Protein AF-A0AAE9CZQ6-F1 (afdb_monomer)

Nearest PDB structures (foldseek):
  7xv6-assembly1_A  TM=8.307E-01  e=8.798E-07  Homo sapiens
  5cbx-assembly1_B  TM=8.304E-01  e=1.203E-06  unidentified
  1by4-assembly1_A  TM=8.178E-01  e=9.515E-07  Homo sapiens
  4nqa-assembly1_B  TM=5.814E-01  e=6.232E-06  Homo sapiens
  4nqa-assembly2_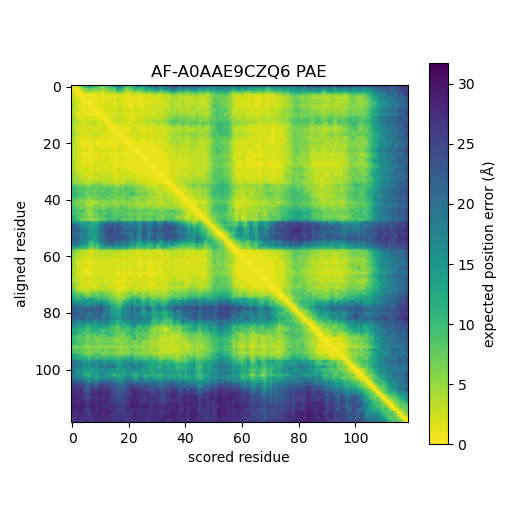I  TM=5.665E-01  e=8.524E-06  Homo sapiens

Foldseek 3Di:
DFDAAQQQRHTFDQDAQHAGHHPVLNVLQLCVQLDQDADDDDPVLLPPPDPPPPPDHPDSRNSNQSCVLRVRDPVSPPPPVCVVRGHCSNVVNCVVPCPGPPRPDPPCPDDPDDPDDDD

Radius of gyration: 15.49 Å; Cα contacts (8 Å, |Δi|>4): 126; chains: 1; bounding box: 40×43×36 Å

Solvent-accessible surface area (backbone atoms only — not comparable to full-atom values): 7512 Å² total; per-residue (Å²): 135,90,56,55,7,78,73,77,65,46,73,31,79,48,73,48,35,71,22,52,28,22,69,69,56,46,55,44,50,57,56,52,44,50,28,82,58,66,74,66,75,49,93,61,77,66,63,67,74,82,58,84,85,50,96,63,77,55,53,75,40,45,46,50,50,40,38,47,62,54,47,38,40,80,89,49,52,91,49,80,83,50,70,89,57,58,36,67,32,37,58,53,46,51,62,79,42,70,84,45,92,88,52,68,74,73,85,76,82,84,71,98,79,82,84,75,87,86,132

Secondary structure (DSSP, 8-state):
---B-TTT-SBP-EEETTEEE-HHHHHHHHHHHT-SSPPPPPTTTT-----SS--PPPPHHHHHHHHHHTT--GGG---HHHHTT--HHHHHHHHTTTTSTTPPPPP-SS--SS-----

pLDDT: mean 73.74, std 16.79, range [37.41, 93.25]

Structure (mmCIF, N/CA/C/O backbone):
data_AF-A0AAE9CZQ6-F1
#
_entry.id   AF-A0AAE9CZQ6-F1
#
loop_
_atom_site.group_PDB
_atom_site.id
_atom_site.type_symbol
_atom_site.label_atom_id
_atom_site.label_alt_id
_atom_site.label_comp_id
_atom_site.label_asym_id
_atom_site.label_entity_id
_atom_site.label_seq_id
_atom_site.pdbx_PDB_ins_code
_atom_site.Cartn_x
_atom_site.Cartn_y
_atom_site.Cartn_z
_atom_site.occupancy
_atom_site.B_iso_or_equiv
_atom_site.auth_seq_id
_atom_site.auth_comp_id
_atom_site.auth_asym_id
_atom_site.auth_atom_id
_atom_site.pdbx_PDB_model_num
ATOM 1 N N . MET A 1 1 ? -7.165 -18.133 -18.964 1.00 60.75 1 MET A N 1
ATOM 2 C CA . MET A 1 1 ? -6.874 -16.680 -18.980 1.00 60.75 1 MET A CA 1
ATOM 3 C C . MET A 1 1 ? -6.066 -16.318 -17.743 1.00 60.75 1 MET A C 1
ATOM 5 O O . MET A 1 1 ? -6.514 -16.623 -16.645 1.00 60.75 1 MET A O 1
ATOM 9 N N . GLN A 1 2 ? -4.888 -15.711 -17.904 1.00 71.06 2 GLN A N 1
ATOM 10 C CA . GLN A 1 2 ? -4.093 -15.227 -16.770 1.00 71.06 2 GLN A CA 1
ATOM 11 C C . GLN A 1 2 ? -4.637 -13.876 -16.293 1.00 71.06 2 GLN A C 1
ATOM 13 O O . GLN A 1 2 ? -4.836 -12.973 -17.103 1.00 71.06 2 GLN A O 1
ATOM 18 N N . LYS A 1 3 ? -4.888 -13.732 -14.986 1.00 87.25 3 LYS A N 1
ATOM 19 C CA . LYS A 1 3 ? -5.288 -12.449 -14.385 1.00 87.25 3 LYS A CA 1
ATOM 20 C C . LYS A 1 3 ? -4.045 -11.680 -13.928 1.00 87.25 3 LYS A C 1
ATOM 22 O O . LYS A 1 3 ? -3.093 -12.271 -13.419 1.00 87.25 3 LYS A O 1
ATOM 27 N N . TYR A 1 4 ? -4.063 -10.357 -14.061 1.00 90.12 4 TYR A N 1
ATOM 28 C CA . TYR A 1 4 ? -2.972 -9.478 -13.628 1.00 90.12 4 TYR A CA 1
ATOM 29 C C . TYR A 1 4 ? -3.368 -8.676 -12.390 1.00 90.12 4 TYR A C 1
ATOM 31 O O . TYR A 1 4 ? -4.524 -8.317 -12.202 1.00 90.12 4 TYR A O 1
ATOM 39 N N . CYS A 1 5 ? -2.391 -8.397 -11.532 1.00 90.81 5 CYS A N 1
ATOM 40 C CA . CYS A 1 5 ? -2.572 -7.629 -10.309 1.00 90.81 5 CYS A CA 1
ATOM 41 C C . CYS A 1 5 ? -2.935 -6.187 -10.653 1.00 90.81 5 CYS A C 1
ATOM 43 O O . CYS A 1 5 ? -2.150 -5.496 -11.302 1.00 90.81 5 CYS A O 1
ATOM 45 N N . GLU A 1 6 ? -4.057 -5.689 -10.148 1.00 88.81 6 GLU A N 1
ATOM 46 C CA . GLU A 1 6 ? -4.531 -4.344 -10.483 1.00 88.81 6 GLU A CA 1
ATOM 47 C C . GLU A 1 6 ? -3.566 -3.230 -10.035 1.00 88.81 6 GLU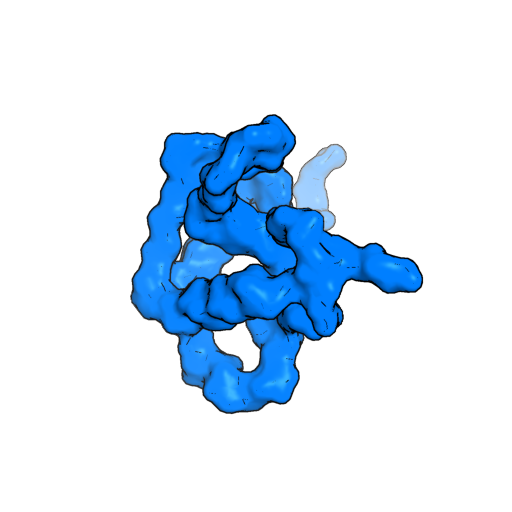 A C 1
ATOM 49 O O . GLU A 1 6 ? -3.498 -2.179 -10.672 1.00 88.81 6 GLU A O 1
ATOM 54 N N . ILE A 1 7 ? -2.736 -3.505 -9.021 1.00 87.88 7 ILE A N 1
ATOM 55 C CA . ILE A 1 7 ? -1.845 -2.539 -8.364 1.00 87.88 7 ILE A CA 1
ATOM 56 C C . ILE A 1 7 ? -0.486 -2.454 -9.068 1.00 87.88 7 ILE A C 1
ATOM 58 O O . ILE A 1 7 ? 0.015 -1.359 -9.325 1.00 87.88 7 ILE A O 1
ATOM 62 N N . CYS A 1 8 ? 0.142 -3.604 -9.341 1.00 87.19 8 CYS A N 1
ATOM 63 C CA . CYS A 1 8 ? 1.516 -3.673 -9.859 1.00 87.19 8 CYS A CA 1
ATOM 64 C C . CYS A 1 8 ? 1.647 -4.374 -11.214 1.00 87.19 8 CYS A C 1
ATOM 66 O O . CYS A 1 8 ? 2.766 -4.530 -11.688 1.00 87.19 8 CYS A O 1
ATOM 68 N N . LYS A 1 9 ? 0.535 -4.830 -11.804 1.00 87.31 9 LYS A N 1
ATOM 69 C CA . LYS A 1 9 ? 0.457 -5.473 -13.128 1.00 87.31 9 LYS A CA 1
ATOM 70 C C . LYS A 1 9 ? 1.312 -6.743 -13.302 1.00 87.31 9 LYS A C 1
ATOM 72 O O . LYS A 1 9 ? 1.430 -7.256 -14.403 1.00 87.31 9 LYS A O 1
ATOM 77 N N . LEU A 1 10 ? 1.846 -7.296 -12.208 1.00 87.56 10 LEU A N 1
ATOM 78 C CA . LEU A 1 10 ? 2.434 -8.643 -12.153 1.00 87.56 10 LEU A CA 1
ATOM 79 C C . LEU A 1 10 ? 1.332 -9.718 -12.139 1.00 87.56 10 LEU A C 1
ATOM 81 O O . LEU A 1 10 ? 0.195 -9.381 -11.799 1.00 87.56 10 LEU A O 1
ATOM 85 N N . PRO A 1 11 ? 1.638 -10.998 -12.418 1.00 91.00 11 PRO A N 1
ATOM 86 C CA . PRO A 1 11 ? 0.658 -12.081 -12.333 1.00 91.00 11 PRO A CA 1
ATOM 87 C C . PRO A 1 11 ? -0.107 -12.095 -10.996 1.00 91.00 11 PRO A C 1
ATOM 89 O O . PRO A 1 11 ? 0.485 -12.093 -9.905 1.00 91.00 11 PRO A O 1
ATOM 92 N N . ALA A 1 12 ? -1.439 -12.049 -11.074 1.00 92.38 12 ALA A N 1
ATOM 93 C CA . ALA A 1 12 ? -2.313 -12.150 -9.911 1.00 92.38 12 ALA A CA 1
ATOM 94 C C . ALA A 1 12 ? -2.506 -13.611 -9.511 1.00 92.38 12 ALA A C 1
ATOM 96 O O . ALA A 1 12 ? -2.403 -14.514 -10.332 1.00 92.38 12 ALA A O 1
ATOM 97 N N . HIS A 1 13 ? -2.800 -13.821 -8.231 1.00 90.88 13 HIS A N 1
ATOM 98 C CA . HIS A 1 13 ? -3.013 -15.159 -7.672 1.00 90.88 13 HIS A CA 1
ATOM 99 C C . HIS A 1 13 ? -4.439 -15.348 -7.131 1.00 90.88 13 HIS A C 1
ATOM 101 O O . HIS A 1 13 ? -4.745 -16.393 -6.571 1.00 90.88 13 HIS A O 1
ATOM 107 N N . GLY A 1 14 ? -5.304 -14.340 -7.277 1.00 90.12 14 GLY A N 1
ATOM 108 C CA . GLY A 1 14 ? -6.680 -14.366 -6.788 1.00 90.12 14 GLY A CA 1
ATOM 109 C C . GLY A 1 14 ? -7.176 -12.985 -6.365 1.00 90.12 14 GLY A C 1
ATOM 110 O O . GLY A 1 14 ? -6.521 -11.969 -6.617 1.00 90.12 14 GLY A O 1
ATOM 111 N N . SER A 1 15 ? -8.345 -12.965 -5.723 1.00 91.06 15 SER A N 1
ATOM 112 C CA . SER A 1 15 ? -8.895 -11.771 -5.077 1.00 91.06 15 SER A CA 1
ATOM 113 C C . SER A 1 15 ? -8.444 -11.710 -3.617 1.00 91.06 15 SER A C 1
ATOM 115 O O . SER A 1 15 ? -8.526 -12.702 -2.894 1.00 91.06 15 SER A O 1
ATOM 117 N N . HIS A 1 16 ? -7.956 -10.550 -3.178 1.00 90.94 16 HIS A N 1
ATOM 118 C CA . HIS A 1 16 ? -7.571 -10.299 -1.792 1.00 90.94 16 HIS A CA 1
ATOM 119 C C . HIS A 1 16 ? -8.104 -8.935 -1.349 1.00 90.94 16 HIS A C 1
ATOM 121 O O . HIS A 1 16 ? -7.869 -7.933 -2.025 1.00 90.94 16 HIS A O 1
ATOM 127 N N . PHE A 1 17 ? -8.779 -8.890 -0.196 1.00 89.31 17 PHE A N 1
ATOM 128 C CA . PHE A 1 17 ? -9.361 -7.671 0.389 1.00 89.31 17 PHE A CA 1
ATOM 129 C C . PHE A 1 17 ? -10.347 -6.923 -0.534 1.00 89.31 17 PHE A C 1
ATOM 131 O O . PHE A 1 17 ? -10.582 -5.737 -0.329 1.00 89.31 17 PHE A O 1
ATOM 138 N N . GLY A 1 18 ? -10.929 -7.600 -1.530 1.00 88.38 18 GLY A N 1
ATOM 139 C CA . GLY A 1 18 ? -11.890 -7.020 -2.480 1.00 88.38 18 GLY A CA 1
ATOM 140 C C . GLY A 1 18 ? -11.350 -6.735 -3.887 1.00 88.38 18 GLY A C 1
ATOM 141 O O . GLY A 1 18 ? -12.136 -6.351 -4.740 1.00 88.38 18 GLY A O 1
ATOM 142 N N . ALA A 1 19 ? -10.057 -6.961 -4.162 1.00 90.50 19 ALA A N 1
ATOM 143 C CA . ALA A 1 19 ? -9.446 -6.663 -5.468 1.00 90.50 19 ALA A CA 1
ATOM 144 C C . ALA A 1 19 ? -8.588 -7.816 -6.018 1.00 90.50 19 ALA A C 1
ATOM 146 O O . ALA A 1 19 ? -7.965 -8.561 -5.248 1.00 90.50 19 ALA A O 1
ATOM 147 N N . VAL A 1 20 ? -8.463 -7.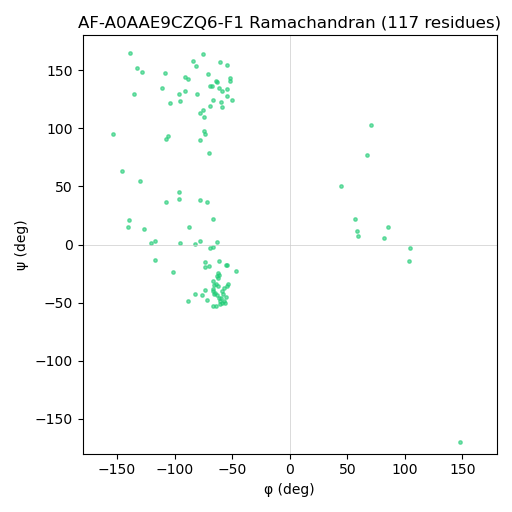932 -7.350 1.00 92.56 20 VAL A N 1
ATOM 148 C CA . VAL A 1 20 ? -7.587 -8.932 -7.988 1.00 92.56 20 VAL A CA 1
ATOM 149 C C . VAL A 1 20 ? -6.126 -8.509 -7.849 1.00 92.56 20 VAL A C 1
ATOM 151 O O . VAL A 1 20 ? -5.651 -7.554 -8.469 1.00 92.56 20 VAL A O 1
ATOM 154 N N . THR A 1 21 ? -5.365 -9.230 -7.024 1.00 92.44 21 THR A N 1
ATOM 155 C CA . THR A 1 21 ? -3.999 -8.825 -6.668 1.00 92.44 21 THR A CA 1
ATOM 156 C C . THR A 1 21 ? -3.005 -9.984 -6.639 1.00 92.44 21 THR A C 1
ATOM 158 O O . THR A 1 21 ? -3.346 -11.167 -6.645 1.00 92.44 21 THR A O 1
ATOM 161 N N . CYS A 1 22 ? -1.715 -9.644 -6.640 1.00 93.25 22 CYS A N 1
ATOM 162 C CA . CYS A 1 22 ? -0.653 -10.594 -6.330 1.00 93.25 22 CYS A CA 1
ATOM 163 C C . CYS A 1 22 ? -0.451 -10.706 -4.810 1.00 93.25 22 CYS A C 1
ATOM 165 O O . CYS A 1 22 ? -0.711 -9.761 -4.055 1.00 93.25 22 CYS A O 1
ATOM 167 N N . ARG A 1 23 ? 0.132 -11.825 -4.362 1.00 93.00 23 ARG A N 1
ATOM 168 C CA . ARG A 1 23 ? 0.428 -12.095 -2.940 1.00 93.00 23 ARG A CA 1
ATOM 169 C C . ARG A 1 23 ? 1.255 -10.984 -2.280 1.00 93.00 23 ARG A C 1
ATOM 171 O O . ARG A 1 23 ? 1.028 -10.634 -1.124 1.00 93.00 23 ARG A O 1
ATOM 178 N N . ALA A 1 24 ? 2.182 -10.377 -3.024 1.00 91.31 24 ALA A N 1
ATOM 179 C CA . ALA A 1 24 ? 3.012 -9.283 -2.523 1.00 91.31 24 ALA A CA 1
ATOM 180 C C . ALA A 1 24 ? 2.204 -8.005 -2.226 1.00 91.31 24 ALA A C 1
ATOM 182 O O . ALA A 1 24 ? 2.487 -7.317 -1.244 1.00 91.31 24 ALA A O 1
ATOM 183 N N . CYS A 1 25 ? 1.205 -7.676 -3.054 1.00 91.88 25 CYS A N 1
ATOM 184 C CA . CYS A 1 25 ? 0.319 -6.528 -2.831 1.00 91.88 25 CYS A CA 1
ATOM 185 C C . CYS A 1 25 ? -0.674 -6.793 -1.697 1.00 91.88 25 CYS A C 1
ATOM 187 O O . CYS A 1 25 ? -0.852 -5.919 -0.853 1.00 91.88 25 CYS A O 1
ATOM 189 N N . ALA A 1 26 ? -1.203 -8.012 -1.599 1.00 91.62 26 ALA A N 1
ATOM 190 C CA . ALA A 1 26 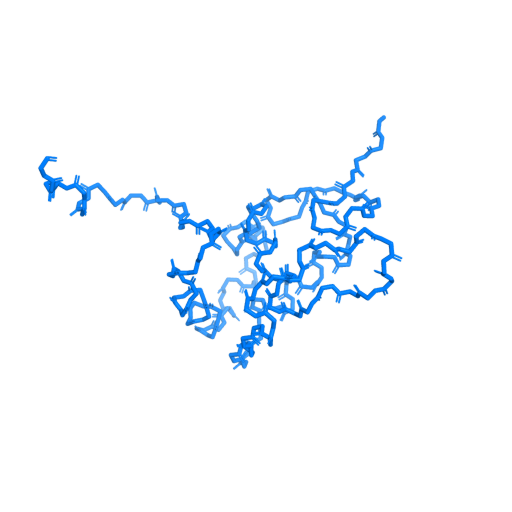? -2.025 -8.439 -0.470 1.00 91.62 26 ALA A CA 1
ATOM 191 C C . ALA A 1 26 ? -1.271 -8.319 0.872 1.00 91.62 26 ALA A C 1
ATOM 193 O O . ALA A 1 26 ? -1.730 -7.667 1.811 1.00 91.62 26 ALA A O 1
ATOM 194 N N . ALA A 1 27 ? -0.052 -8.863 0.953 1.00 92.06 27 ALA A N 1
ATOM 195 C CA . ALA A 1 27 ? 0.779 -8.772 2.155 1.00 92.06 27 ALA A CA 1
ATOM 196 C C . ALA A 1 27 ? 1.238 -7.338 2.466 1.00 92.06 27 ALA A C 1
ATOM 198 O O . ALA A 1 27 ? 1.455 -6.987 3.629 1.00 92.06 27 ALA A O 1
ATOM 199 N N . PHE A 1 28 ? 1.435 -6.505 1.440 1.00 92.12 28 PHE A N 1
ATOM 200 C CA . PHE A 1 28 ? 1.692 -5.079 1.621 1.00 92.12 28 PHE A CA 1
ATOM 201 C C . PHE A 1 28 ? 0.487 -4.388 2.264 1.00 92.12 28 PHE A C 1
ATOM 203 O O . PHE A 1 28 ? 0.669 -3.760 3.303 1.00 92.12 28 PHE A O 1
ATOM 210 N N . PHE A 1 29 ? -0.713 -4.550 1.698 1.00 90.69 29 PHE A N 1
ATOM 211 C CA . PHE A 1 29 ? -1.938 -3.921 2.189 1.00 90.69 29 PHE A CA 1
ATOM 212 C C . PHE A 1 29 ? -2.216 -4.291 3.649 1.00 90.69 29 PHE A C 1
ATOM 214 O O . PHE A 1 29 ? -2.337 -3.403 4.487 1.00 90.69 29 PHE A O 1
ATOM 221 N N . ARG A 1 30 ? -2.145 -5.584 3.996 1.00 89.69 30 ARG A N 1
ATOM 222 C CA . ARG A 1 30 ? -2.308 -6.067 5.379 1.00 89.69 30 ARG A CA 1
ATOM 223 C C . ARG A 1 30 ? -1.331 -5.423 6.366 1.00 89.69 30 ARG A C 1
ATOM 225 O O . ARG A 1 30 ? -1.732 -4.923 7.410 1.00 89.69 30 ARG A O 1
ATOM 232 N N . ARG A 1 31 ? -0.029 -5.416 6.055 1.00 90.81 31 ARG A N 1
ATOM 233 C CA . ARG A 1 31 ? 0.981 -4.774 6.927 1.00 90.81 31 ARG A CA 1
ATOM 234 C C . ARG A 1 31 ? 0.748 -3.280 7.062 1.00 90.81 31 ARG A C 1
ATOM 236 O O . ARG A 1 31 ? 1.160 -2.662 8.036 1.00 90.81 31 ARG A O 1
ATOM 243 N N . ALA A 1 32 ? 0.162 -2.699 6.032 1.00 88.81 32 ALA A N 1
ATOM 244 C CA . ALA A 1 32 ? -0.008 -1.286 5.930 1.00 88.81 32 ALA A CA 1
ATOM 245 C C . ALA A 1 32 ? -1.247 -0.806 6.719 1.00 88.81 32 ALA A C 1
ATOM 247 O O . ALA A 1 32 ? -1.136 0.166 7.467 1.00 88.81 32 ALA A O 1
ATOM 248 N N . ILE A 1 33 ? -2.379 -1.500 6.665 1.00 87.06 33 ILE A N 1
ATOM 249 C CA . ILE A 1 33 ? -3.527 -1.172 7.527 1.00 87.06 33 ILE A CA 1
ATOM 250 C C . ILE A 1 33 ? -3.201 -1.374 9.019 1.00 87.06 33 ILE A C 1
ATOM 252 O O . ILE A 1 33 ? -3.588 -0.554 9.835 1.00 87.06 33 ILE A O 1
ATOM 256 N N . LEU A 1 34 ? -2.376 -2.371 9.371 1.00 86.69 34 LEU A N 1
ATOM 257 C CA . LEU A 1 34 ? -1.979 -2.665 10.762 1.00 86.69 34 LEU A CA 1
ATOM 258 C C . LEU A 1 34 ? -0.819 -1.799 11.294 1.00 86.69 34 LEU A C 1
ATOM 260 O O . LEU A 1 34 ? -0.341 -1.992 12.414 1.00 86.69 34 LEU A O 1
ATOM 264 N N . ALA A 1 35 ? -0.291 -0.874 10.493 1.00 87.12 35 ALA A N 1
ATOM 265 C CA . ALA A 1 35 ? 0.872 -0.091 10.889 1.00 87.12 35 ALA A CA 1
ATOM 266 C C . ALA A 1 35 ? 0.488 0.995 11.905 1.00 87.12 35 ALA A C 1
ATOM 268 O O . ALA A 1 35 ? -0.168 1.965 11.546 1.00 87.12 35 ALA A O 1
ATOM 269 N N . LYS A 1 36 ? 1.016 0.913 13.133 1.00 83.25 36 LYS A N 1
ATOM 270 C CA . LYS A 1 36 ? 0.817 1.913 14.207 1.00 83.25 36 LYS A CA 1
ATOM 271 C C . LYS A 1 36 ? 1.441 3.292 13.945 1.00 83.25 36 LYS A C 1
ATOM 273 O O . LYS A 1 36 ? 1.344 4.179 14.781 1.00 83.25 36 LYS A O 1
ATOM 278 N N . ARG A 1 37 ? 2.140 3.478 12.822 1.00 85.19 37 ARG A N 1
ATOM 279 C CA . ARG A 1 37 ? 2.739 4.763 12.434 1.00 85.19 37 ARG A CA 1
ATOM 280 C C . ARG A 1 37 ? 2.010 5.321 11.224 1.00 85.19 37 ARG A C 1
ATOM 282 O O . ARG A 1 37 ? 1.801 4.600 10.247 1.00 85.19 37 ARG A O 1
ATOM 289 N N . ILE A 1 38 ? 1.702 6.616 11.272 1.00 80.75 38 ILE A N 1
ATOM 290 C CA . ILE A 1 38 ? 1.126 7.348 10.141 1.00 80.75 38 ILE A CA 1
ATOM 291 C C . ILE A 1 38 ? 2.090 7.253 8.954 1.00 80.75 38 ILE A C 1
ATOM 293 O O . ILE A 1 38 ? 3.302 7.456 9.084 1.00 80.75 38 ILE A O 1
ATOM 297 N N . ARG A 1 39 ? 1.560 6.914 7.775 1.00 82.94 39 ARG A N 1
ATOM 298 C CA . ARG A 1 39 ? 2.372 6.875 6.557 1.00 82.94 39 ARG A CA 1
ATOM 299 C C . ARG A 1 39 ? 2.803 8.277 6.169 1.00 82.94 39 ARG A C 1
ATOM 301 O O . ARG A 1 39 ? 1.991 9.195 6.119 1.00 82.94 39 ARG A O 1
ATOM 308 N N . LYS A 1 40 ? 4.072 8.394 5.786 1.00 81.81 40 LYS A N 1
ATOM 309 C CA . LYS A 1 40 ? 4.585 9.598 5.138 1.00 81.81 40 LYS A CA 1
ATOM 310 C C . LYS A 1 40 ? 3.884 9.804 3.794 1.00 81.81 40 LYS A C 1
ATOM 312 O O . LYS A 1 40 ? 3.688 8.836 3.051 1.00 81.81 40 LYS A O 1
ATOM 317 N N . SER A 1 41 ? 3.566 11.057 3.494 1.00 82.31 41 SER A N 1
ATOM 318 C CA . SER A 1 41 ? 3.026 11.476 2.203 1.00 82.31 41 SER A CA 1
ATOM 319 C C . SER A 1 41 ? 4.002 11.168 1.065 1.00 82.31 41 SER A C 1
ATOM 321 O O . SER A 1 41 ? 5.213 11.018 1.267 1.00 82.31 41 SER A O 1
ATOM 323 N N . CYS A 1 42 ? 3.472 11.047 -0.150 1.00 84.19 42 CYS A N 1
ATOM 324 C CA . CYS A 1 42 ? 4.300 10.918 -1.341 1.00 84.19 42 CYS A CA 1
ATOM 325 C C . CYS A 1 42 ? 5.177 12.170 -1.521 1.00 84.19 42 CYS A C 1
ATOM 327 O O . CYS A 1 42 ? 4.672 13.284 -1.455 1.00 84.19 42 CYS A O 1
ATOM 329 N N . LYS A 1 43 ? 6.470 11.986 -1.816 1.00 83.31 43 LYS A N 1
ATOM 330 C CA . LYS A 1 43 ? 7.388 13.095 -2.140 1.00 83.31 43 LYS A CA 1
ATOM 331 C C . LYS A 1 43 ? 7.155 13.700 -3.531 1.00 83.31 43 LYS A C 1
ATOM 333 O O . LYS A 1 43 ? 7.599 14.804 -3.790 1.00 83.31 43 LYS A O 1
ATOM 338 N N . LEU A 1 44 ? 6.479 12.967 -4.417 1.00 80.06 44 LEU A N 1
ATOM 339 C CA . LEU A 1 44 ? 6.210 13.343 -5.810 1.00 80.06 44 LEU A CA 1
ATOM 340 C C . LEU A 1 44 ? 4.735 13.712 -6.018 1.00 80.06 44 LEU A C 1
ATOM 342 O O . LEU A 1 44 ? 4.139 13.316 -7.014 1.00 80.06 44 LEU A O 1
ATOM 346 N N . ASN A 1 45 ? 4.115 14.357 -5.025 1.00 77.44 45 ASN A N 1
ATOM 347 C CA . ASN A 1 45 ? 2.714 14.794 -5.056 1.00 77.44 45 ASN A CA 1
ATOM 348 C C . ASN A 1 45 ? 1.735 13.739 -5.615 1.00 77.44 45 ASN A C 1
ATOM 350 O O . ASN A 1 45 ? 0.979 13.975 -6.550 1.00 77.44 45 ASN A O 1
ATOM 354 N N . ASN A 1 46 ? 1.819 12.514 -5.091 1.00 74.81 46 ASN A N 1
ATOM 355 C CA . ASN A 1 46 ? 1.005 11.369 -5.515 1.00 74.81 46 ASN A CA 1
ATOM 356 C C . ASN A 1 46 ? 1.134 10.950 -6.997 1.00 74.81 46 ASN A C 1
ATOM 358 O O . ASN A 1 46 ? 0.458 10.006 -7.400 1.00 74.81 46 ASN A O 1
ATOM 362 N N . ASN A 1 47 ? 2.060 11.518 -7.771 1.00 72.44 47 ASN A N 1
ATOM 363 C CA . ASN A 1 47 ? 2.244 11.259 -9.199 1.00 72.44 47 ASN A CA 1
ATOM 364 C C . ASN A 1 47 ? 3.329 10.206 -9.501 1.00 72.44 47 ASN A C 1
ATOM 366 O O . ASN A 1 47 ? 4.085 10.311 -10.460 1.00 72.44 47 ASN A O 1
ATOM 370 N N . CYS A 1 48 ? 3.425 9.139 -8.700 1.00 75.56 48 CYS A N 1
ATOM 371 C CA . CYS A 1 48 ? 4.278 7.992 -9.061 1.00 75.56 48 CYS A CA 1
ATOM 372 C C . CYS A 1 48 ? 3.592 7.098 -10.123 1.00 75.56 48 CYS A C 1
ATOM 374 O O . CYS A 1 48 ? 3.584 5.874 -9.984 1.00 75.56 48 CYS A O 1
ATOM 376 N N . SER A 1 49 ? 2.890 7.708 -11.084 1.00 59.22 49 SER A N 1
ATOM 377 C CA . SER A 1 49 ? 1.844 7.083 -11.906 1.00 59.22 49 SER A CA 1
ATOM 378 C C . SER A 1 49 ? 2.408 6.177 -12.991 1.00 59.22 49 SER A C 1
ATOM 380 O O . SER A 1 49 ? 1.934 5.047 -13.128 1.00 59.22 49 SER A O 1
ATOM 382 N N . ASP A 1 50 ? 3.458 6.617 -13.681 1.00 53.75 50 ASP A N 1
ATOM 383 C CA . ASP A 1 50 ? 4.007 5.919 -14.837 1.00 53.75 50 ASP A CA 1
ATOM 384 C C . ASP A 1 50 ? 5.340 5.250 -14.512 1.00 53.75 50 ASP A C 1
ATOM 386 O O . ASP A 1 50 ? 6.420 5.802 -14.679 1.00 53.75 50 ASP A O 1
ATOM 390 N N . PHE A 1 51 ? 5.254 3.993 -14.084 1.00 51.41 51 PHE A N 1
ATOM 391 C CA . PHE A 1 51 ? 6.376 3.055 -14.159 1.00 51.41 51 PHE A CA 1
ATOM 392 C C . PHE A 1 51 ? 6.257 2.200 -15.425 1.00 51.41 51 PHE A C 1
ATOM 394 O O . PHE A 1 51 ? 6.411 0.980 -15.377 1.00 51.41 51 PHE A O 1
ATOM 401 N N . ARG A 1 52 ? 5.953 2.816 -16.576 1.00 47.47 52 ARG A N 1
ATOM 402 C CA . ARG A 1 52 ? 6.197 2.156 -17.863 1.00 47.47 52 ARG A CA 1
ATOM 403 C C . ARG A 1 52 ? 7.705 2.212 -18.105 1.00 47.47 52 ARG A C 1
ATOM 405 O O . ARG A 1 52 ? 8.234 3.243 -18.490 1.00 47.47 52 ARG A O 1
ATOM 412 N N . GLY A 1 53 ? 8.399 1.123 -17.781 1.00 47.88 53 GLY A N 1
ATOM 413 C CA . GLY A 1 53 ? 9.813 0.921 -18.126 1.00 47.88 53 GLY A CA 1
ATOM 414 C C . GLY A 1 53 ? 10.839 1.101 -17.001 1.00 47.88 53 GLY A C 1
ATOM 415 O O . GLY A 1 53 ? 11.958 0.621 -17.144 1.00 47.88 53 GLY A O 1
ATOM 416 N N . ILE A 1 54 ? 10.489 1.695 -15.853 1.00 47.56 54 ILE A N 1
ATOM 417 C CA . ILE A 1 54 ? 11.428 1.848 -14.725 1.00 47.56 54 ILE A CA 1
ATOM 418 C C . ILE A 1 54 ? 11.107 0.831 -13.623 1.00 47.56 54 ILE A C 1
ATOM 420 O O . ILE A 1 54 ? 10.017 0.831 -13.055 1.00 47.56 54 ILE A O 1
ATOM 424 N N . LYS A 1 55 ? 12.094 -0.008 -13.276 1.00 51.06 55 LYS A N 1
ATOM 425 C CA . LYS A 1 55 ? 12.060 -1.069 -12.244 1.00 51.06 55 LYS A CA 1
ATOM 426 C C . LYS A 1 55 ? 11.927 -0.553 -10.794 1.00 51.06 55 LYS A C 1
ATOM 428 O O . LYS A 1 55 ? 12.313 -1.250 -9.858 1.00 51.06 55 LYS A O 1
ATOM 433 N N . ILE A 1 56 ? 11.431 0.664 -10.571 1.00 52.94 56 ILE A N 1
ATOM 434 C CA . ILE A 1 56 ? 11.310 1.237 -9.226 1.00 52.94 56 ILE A CA 1
ATOM 435 C C . ILE A 1 56 ? 9.887 0.977 -8.717 1.00 52.94 56 ILE A C 1
ATOM 437 O O . ILE A 1 56 ? 8.917 1.359 -9.368 1.00 52.94 56 ILE A O 1
ATOM 441 N N . PRO A 1 57 ? 9.712 0.317 -7.560 1.00 57.66 57 PRO A N 1
ATOM 442 C CA . PRO A 1 57 ? 8.385 0.115 -7.000 1.00 57.66 57 PRO A CA 1
ATOM 443 C C . PRO A 1 57 ? 7.758 1.473 -6.637 1.00 57.66 57 PRO A C 1
ATOM 445 O O . PRO A 1 57 ? 8.452 2.329 -6.078 1.00 57.66 57 PRO A O 1
ATOM 448 N N . PRO A 1 58 ? 6.444 1.678 -6.868 1.00 69.06 58 PRO A N 1
ATOM 449 C CA . PRO A 1 58 ? 5.763 2.885 -6.414 1.00 69.06 58 PRO A CA 1
ATOM 450 C C . PRO A 1 58 ? 6.019 3.100 -4.925 1.00 69.06 58 PRO A C 1
ATOM 452 O O . PRO A 1 58 ? 6.030 2.143 -4.139 1.00 69.06 58 PRO A O 1
ATOM 455 N N . CYS A 1 59 ? 6.211 4.362 -4.527 1.00 86.12 59 CYS A N 1
ATOM 456 C CA . CYS A 1 59 ? 6.428 4.695 -3.125 1.00 86.12 59 CYS A CA 1
ATOM 457 C C . CYS A 1 59 ? 5.287 4.126 -2.262 1.00 86.12 59 CYS A C 1
ATOM 459 O O . CYS A 1 59 ? 4.162 3.933 -2.733 1.00 86.12 59 CYS A O 1
ATOM 461 N N . LYS A 1 60 ? 5.554 3.867 -0.975 1.00 87.81 60 LYS A N 1
ATOM 462 C CA . LYS A 1 60 ? 4.574 3.225 -0.079 1.00 87.81 60 LYS A CA 1
ATOM 463 C C . LYS A 1 60 ? 3.222 3.963 -0.056 1.00 87.81 60 LYS A C 1
ATOM 465 O O . LYS A 1 60 ? 2.194 3.301 0.029 1.00 87.81 60 LYS A O 1
ATOM 470 N N . SER A 1 61 ? 3.219 5.296 -0.179 1.00 87.81 61 SER A N 1
ATOM 471 C CA . SER A 1 61 ? 1.992 6.106 -0.254 1.00 87.81 61 SER A CA 1
ATOM 472 C C . SER A 1 61 ? 1.205 5.840 -1.542 1.00 87.81 61 SER A C 1
ATOM 474 O O . SER A 1 61 ? 0.044 5.454 -1.482 1.00 87.81 61 SER A O 1
ATOM 476 N N . CYS A 1 62 ? 1.844 5.947 -2.711 1.00 85.50 62 CYS A N 1
ATOM 477 C CA . CYS A 1 62 ? 1.192 5.711 -4.004 1.00 85.50 62 CYS A CA 1
ATOM 478 C C . CYS A 1 62 ? 0.751 4.257 -4.187 1.00 85.50 62 CYS A C 1
ATOM 480 O O . CYS A 1 62 ? -0.298 4.001 -4.770 1.00 85.50 62 CYS A O 1
ATOM 482 N N . ARG A 1 63 ? 1.523 3.294 -3.666 1.00 89.00 63 ARG A N 1
ATOM 483 C CA . ARG A 1 63 ? 1.124 1.883 -3.674 1.00 89.00 63 ARG A CA 1
ATOM 484 C C . ARG A 1 63 ? -0.135 1.660 -2.842 1.00 89.00 63 ARG A C 1
ATOM 486 O O . ARG A 1 63 ? -1.022 0.956 -3.301 1.00 89.00 63 ARG A O 1
ATOM 493 N N . MET A 1 64 ? -0.223 2.273 -1.658 1.00 88.38 64 MET A N 1
ATOM 494 C CA . MET A 1 64 ? -1.428 2.197 -0.831 1.00 88.38 64 MET A CA 1
ATOM 495 C C . MET A 1 64 ? -2.618 2.890 -1.504 1.00 88.38 64 MET A C 1
ATOM 497 O O . MET A 1 64 ? -3.700 2.319 -1.545 1.00 88.38 64 MET A O 1
ATOM 501 N N . ARG A 1 65 ? -2.417 4.062 -2.114 1.00 86.38 65 ARG A N 1
ATOM 502 C CA . ARG A 1 65 ? -3.466 4.741 -2.888 1.00 86.38 65 ARG A CA 1
ATOM 503 C C . ARG A 1 65 ? -4.030 3.839 -3.992 1.00 86.38 65 ARG A C 1
ATOM 505 O O . ARG A 1 65 ? -5.242 3.712 -4.094 1.00 86.38 65 ARG A O 1
ATOM 512 N N . LYS A 1 66 ? -3.166 3.151 -4.753 1.00 86.75 66 LYS A N 1
ATOM 513 C CA . LYS A 1 66 ? -3.589 2.169 -5.771 1.00 86.75 66 LYS A CA 1
ATOM 514 C C . LYS A 1 66 ? -4.356 0.983 -5.172 1.00 86.75 66 LYS A C 1
ATOM 516 O O . LYS A 1 66 ? -5.279 0.496 -5.806 1.00 86.75 66 LYS A O 1
ATOM 521 N N . CYS A 1 67 ? -3.991 0.520 -3.972 1.00 89.50 67 CYS A N 1
ATOM 522 C CA . CYS A 1 67 ? -4.745 -0.526 -3.274 1.00 89.50 67 CYS A CA 1
ATOM 523 C C . CYS A 1 67 ? -6.185 -0.080 -2.993 1.00 89.50 67 CYS A C 1
ATOM 525 O O . CYS A 1 67 ? -7.117 -0.785 -3.359 1.00 89.50 67 CYS A O 1
ATOM 527 N N . VAL A 1 68 ? -6.359 1.100 -2.395 1.00 88.12 68 VAL A N 1
ATOM 528 C CA . VAL A 1 68 ? -7.688 1.640 -2.067 1.00 88.12 68 VAL A CA 1
ATOM 529 C C . VAL A 1 68 ? -8.493 1.930 -3.340 1.00 88.12 68 VAL A C 1
ATOM 531 O O . VAL A 1 68 ? -9.661 1.575 -3.415 1.00 88.12 68 VAL A O 1
ATOM 534 N N . GLN A 1 69 ? -7.861 2.495 -4.376 1.00 86.00 69 GLN A N 1
ATOM 535 C CA . GLN A 1 69 ? -8.472 2.715 -5.698 1.00 86.00 69 GLN A CA 1
ATOM 536 C C . GLN A 1 69 ? -9.002 1.441 -6.351 1.00 86.00 69 GLN A C 1
ATOM 538 O O . GLN A 1 69 ? -10.037 1.481 -7.001 1.00 86.00 69 GLN A O 1
ATOM 543 N N . ALA A 1 70 ? -8.297 0.324 -6.179 1.00 87.25 70 ALA A N 1
ATOM 544 C CA . ALA A 1 70 ? -8.725 -0.974 -6.687 1.00 87.25 70 ALA A CA 1
ATOM 545 C C . ALA A 1 70 ? -9.828 -1.624 -5.826 1.00 87.25 70 ALA A C 1
ATOM 547 O O . ALA A 1 70 ? -10.204 -2.760 -6.083 1.00 87.25 70 ALA A O 1
ATOM 548 N N . GLY A 1 71 ? -10.313 -0.952 -4.775 1.00 87.50 71 GLY A N 1
ATOM 549 C CA . GLY A 1 71 ? -11.347 -1.481 -3.885 1.00 87.50 71 GLY A CA 1
ATOM 550 C C . GLY A 1 71 ? -10.819 -2.360 -2.748 1.00 87.50 71 GLY A C 1
ATOM 551 O O . GLY A 1 71 ? -11.599 -3.068 -2.111 1.00 87.50 71 GLY A O 1
ATOM 552 N N . MET A 1 72 ? -9.511 -2.331 -2.452 1.00 88.56 72 MET A N 1
ATOM 553 C CA . MET A 1 72 ? -8.993 -3.025 -1.270 1.00 88.56 72 MET A CA 1
ATOM 554 C C . MET A 1 72 ? -9.460 -2.315 0.004 1.00 88.56 72 MET A C 1
ATOM 556 O O . MET A 1 72 ? -9.100 -1.160 0.236 1.00 88.56 72 MET A O 1
ATOM 560 N N . SER A 1 73 ? -10.206 -3.023 0.851 1.00 84.50 73 SER A N 1
ATOM 561 C CA . SER A 1 73 ? -10.760 -2.496 2.103 1.00 84.50 73 SER A CA 1
ATOM 562 C C . SER A 1 73 ? -10.433 -3.401 3.289 1.00 84.50 73 SER A C 1
ATOM 564 O O . SER A 1 73 ? -10.338 -4.623 3.152 1.00 84.50 73 SER A O 1
ATOM 566 N N . SER A 1 74 ? -10.278 -2.802 4.471 1.00 79.00 74 SER A N 1
ATOM 567 C CA . SER A 1 74 ? -10.241 -3.532 5.742 1.00 79.00 74 SER A CA 1
ATOM 568 C C . SER A 1 74 ? -11.557 -4.244 6.039 1.00 79.00 74 SER A C 1
ATOM 570 O O . SER A 1 74 ? -11.536 -5.291 6.667 1.00 79.00 74 SER A O 1
ATOM 572 N N . ASN A 1 75 ? -12.686 -3.752 5.533 1.00 74.31 75 ASN A N 1
ATOM 573 C CA . ASN A 1 75 ? -13.994 -4.367 5.786 1.00 74.31 75 ASN A CA 1
ATOM 574 C C . ASN A 1 75 ? -14.136 -5.721 5.065 1.00 74.31 75 ASN A C 1
ATOM 576 O O . ASN A 1 75 ? -14.949 -6.555 5.435 1.00 74.31 75 ASN A O 1
ATOM 580 N N . ASN A 1 76 ? -13.296 -5.972 4.053 1.00 69.38 76 ASN A N 1
ATOM 581 C CA . ASN A 1 76 ? -13.219 -7.248 3.339 1.00 69.38 76 ASN A CA 1
ATOM 582 C C . ASN A 1 76 ? -12.245 -8.239 4.012 1.00 69.38 76 ASN A C 1
ATOM 584 O O . ASN A 1 76 ? -11.796 -9.208 3.389 1.00 69.38 76 ASN A O 1
ATOM 588 N N . LEU A 1 77 ? -11.853 -7.986 5.265 1.00 65.00 77 LEU A N 1
ATOM 589 C CA . LEU A 1 77 ? -11.092 -8.921 6.082 1.00 65.00 77 LEU A CA 1
ATOM 590 C C . LEU A 1 77 ? -12.008 -10.065 6.532 1.00 65.00 77 LEU A C 1
ATOM 592 O O . LEU A 1 77 ? -12.606 -10.009 7.593 1.00 65.00 77 LEU A O 1
ATOM 596 N N . GLN A 1 78 ? -12.019 -11.182 5.806 1.00 59.41 78 GLN A N 1
ATOM 597 C CA . GLN A 1 78 ? -12.647 -12.432 6.283 1.00 59.41 78 GLN A CA 1
ATOM 598 C C . GLN A 1 78 ? -11.980 -13.022 7.551 1.00 59.41 78 GLN A C 1
ATOM 600 O O . GLN A 1 78 ? -12.361 -14.089 8.022 1.00 59.41 78 GLN A O 1
ATOM 605 N N . ILE A 1 79 ? -10.969 -12.356 8.120 1.00 55.56 79 ILE A N 1
ATOM 606 C CA . ILE A 1 79 ? -10.269 -12.793 9.327 1.00 55.56 79 ILE A CA 1
ATOM 607 C C . ILE A 1 79 ? -10.720 -11.907 10.493 1.00 55.56 79 ILE A C 1
ATOM 609 O O . ILE A 1 79 ? -10.096 -10.883 10.770 1.00 55.56 79 ILE A O 1
ATOM 613 N N . GLN A 1 80 ? -11.743 -12.367 11.221 1.00 52.97 80 GLN A N 1
ATOM 614 C CA . GLN A 1 80 ? -12.279 -11.767 12.460 1.00 52.97 80 GLN A CA 1
ATOM 615 C C . GLN A 1 80 ? -11.193 -11.374 13.490 1.00 52.97 80 GLN A C 1
ATOM 617 O O . GLN A 1 80 ? -11.390 -10.502 14.327 1.00 52.97 80 GLN A O 1
ATOM 622 N N . LYS A 1 81 ? -9.997 -11.981 13.430 1.00 56.34 81 LYS A N 1
ATOM 623 C CA . LYS A 1 81 ? -8.878 -11.683 14.345 1.00 56.34 81 LYS A CA 1
ATOM 624 C C . LYS A 1 81 ? -8.170 -10.342 14.080 1.00 56.34 81 LYS A C 1
ATOM 626 O O . LYS A 1 81 ? -7.398 -9.901 14.931 1.00 56.34 81 LYS A O 1
ATOM 631 N N . LEU A 1 82 ? -8.368 -9.708 12.919 1.00 57.31 82 LEU A N 1
ATOM 632 C CA . LEU A 1 82 ? -7.652 -8.478 12.545 1.00 57.31 82 LEU A CA 1
ATOM 633 C C . LEU A 1 82 ? -8.469 -7.193 12.717 1.00 57.31 82 LEU A C 1
ATOM 635 O O . LEU A 1 82 ? -7.846 -6.151 12.908 1.00 57.31 82 LEU A O 1
ATOM 639 N N . GLU A 1 83 ? -9.805 -7.253 12.701 1.00 57.12 83 GLU A N 1
ATOM 640 C CA . GLU A 1 83 ? -10.674 -6.073 12.882 1.00 57.12 83 GLU A CA 1
ATOM 641 C C . GLU A 1 83 ? -10.400 -5.366 14.215 1.00 57.12 83 GLU A C 1
ATOM 643 O O . GLU A 1 83 ? -10.188 -4.157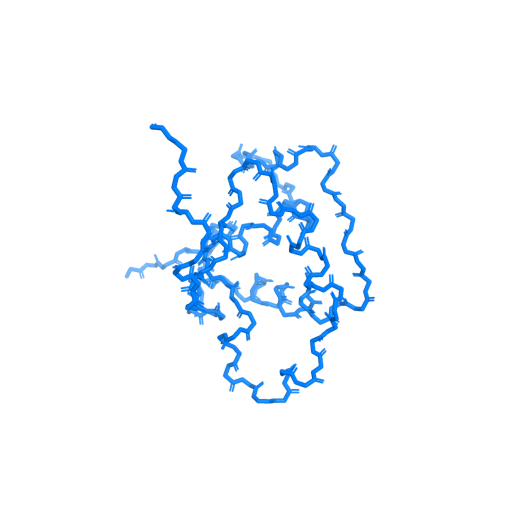 14.242 1.00 57.12 83 GLU A O 1
ATOM 648 N N . ASN A 1 84 ? -10.228 -6.134 15.296 1.00 61.75 84 ASN A N 1
ATOM 649 C CA . ASN A 1 84 ? -9.943 -5.606 16.638 1.00 61.75 84 ASN A CA 1
ATOM 650 C C . ASN A 1 84 ? -8.545 -4.969 16.795 1.00 61.75 84 ASN A C 1
ATOM 652 O O . ASN A 1 84 ? -8.205 -4.488 17.871 1.00 61.75 84 ASN A O 1
ATOM 656 N N . ASN A 1 85 ? -7.703 -4.995 15.756 1.00 64.94 85 ASN A N 1
ATOM 657 C CA . ASN A 1 85 ? -6.312 -4.538 15.812 1.00 64.94 85 ASN A CA 1
A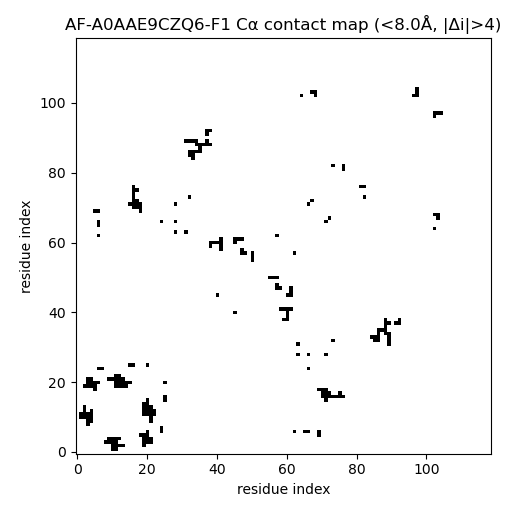TOM 658 C C . ASN A 1 85 ? -5.962 -3.506 14.729 1.00 64.94 85 ASN A C 1
ATOM 660 O O . ASN A 1 85 ? -4.774 -3.255 14.506 1.00 64.94 85 ASN A O 1
ATOM 664 N N . ILE A 1 86 ? -6.945 -2.914 14.041 1.00 70.19 86 ILE A N 1
ATOM 665 C CA . ILE A 1 86 ? -6.679 -1.850 13.065 1.00 70.19 86 ILE A CA 1
ATOM 666 C C . ILE A 1 86 ? -6.418 -0.537 13.822 1.00 70.19 86 ILE A C 1
ATOM 668 O O . ILE A 1 86 ? -7.321 -0.004 14.464 1.00 70.19 86 ILE A O 1
ATOM 672 N N . PRO A 1 87 ? -5.192 0.013 13.782 1.00 73.62 87 PRO A N 1
ATOM 673 C CA . PRO A 1 87 ? -4.897 1.278 14.434 1.00 73.62 87 PRO A CA 1
ATOM 674 C C . PRO A 1 87 ? -5.555 2.459 13.701 1.00 73.62 87 PRO A C 1
ATOM 676 O O . PRO A 1 87 ? -5.569 2.512 12.469 1.00 73.62 87 PRO A O 1
ATOM 679 N N . GLN A 1 88 ? -5.966 3.480 14.464 1.00 74.62 88 GLN A N 1
ATOM 680 C CA . GLN A 1 88 ? -6.504 4.754 13.947 1.00 74.62 88 GLN A CA 1
ATOM 681 C C . GLN A 1 88 ? -5.574 5.458 12.943 1.00 74.62 88 GLN A C 1
ATOM 683 O O . GLN A 1 88 ? -5.996 6.320 12.180 1.00 74.62 88 GLN A O 1
ATOM 688 N N . THR A 1 89 ? -4.292 5.098 12.901 1.00 79.69 89 THR A N 1
ATOM 689 C CA . THR A 1 89 ? -3.319 5.645 11.949 1.00 79.69 89 THR A CA 1
ATOM 690 C C . THR A 1 89 ? -3.665 5.377 10.489 1.00 79.69 89 THR A C 1
ATOM 692 O O . THR A 1 89 ? -3.228 6.152 9.633 1.00 79.69 89 THR A O 1
ATOM 695 N N . PHE A 1 90 ? -4.411 4.309 10.181 1.00 78.88 90 PHE A N 1
ATOM 696 C CA . PHE A 1 90 ? -4.914 4.079 8.828 1.00 78.88 90 PHE A CA 1
ATOM 697 C C . PHE A 1 90 ? -6.032 5.067 8.479 1.00 78.88 90 PHE A C 1
ATOM 699 O O . PHE A 1 90 ? -5.920 5.744 7.460 1.00 78.88 90 PHE A O 1
ATOM 706 N N . GLU A 1 91 ? -7.013 5.237 9.366 1.00 77.19 91 GLU A N 1
ATOM 707 C CA . GLU A 1 91 ? -8.105 6.208 9.210 1.00 77.19 91 GLU A CA 1
ATOM 708 C C . GLU A 1 91 ? -7.587 7.643 9.093 1.00 77.19 91 GLU A C 1
ATOM 710 O O . GLU A 1 91 ? -7.922 8.365 8.158 1.00 77.19 91 GLU A O 1
ATOM 715 N N . ILE A 1 92 ? -6.656 8.043 9.964 1.00 81.88 92 ILE A N 1
ATOM 716 C CA . ILE A 1 92 ? -6.011 9.362 9.894 1.00 81.88 92 ILE A CA 1
ATOM 717 C C . ILE A 1 92 ? -5.309 9.552 8.545 1.00 81.88 92 ILE A C 1
ATOM 719 O O . ILE A 1 92 ? -5.341 10.638 7.967 1.00 81.88 92 ILE A O 1
ATOM 723 N N . TRP A 1 93 ? -4.657 8.509 8.020 1.00 83.06 93 TRP A N 1
ATOM 724 C CA . TRP A 1 93 ? -4.053 8.587 6.694 1.00 83.06 93 TRP A CA 1
ATOM 725 C C . TRP A 1 93 ? -5.113 8.714 5.600 1.00 83.06 93 TRP A C 1
ATOM 727 O O . TRP A 1 93 ? -4.898 9.502 4.690 1.00 83.06 93 TRP A O 1
ATOM 737 N N . MET A 1 94 ? -6.239 8.006 5.683 1.00 76.88 94 MET A N 1
ATOM 738 C CA . MET A 1 94 ? -7.348 8.140 4.733 1.00 76.88 94 MET A CA 1
ATOM 739 C C . MET A 1 94 ? -7.914 9.569 4.730 1.00 76.88 94 MET A C 1
ATOM 741 O O . MET A 1 94 ? -7.994 10.188 3.670 1.00 76.88 94 MET A O 1
ATOM 745 N N . ILE A 1 95 ? -8.190 10.141 5.908 1.00 81.50 95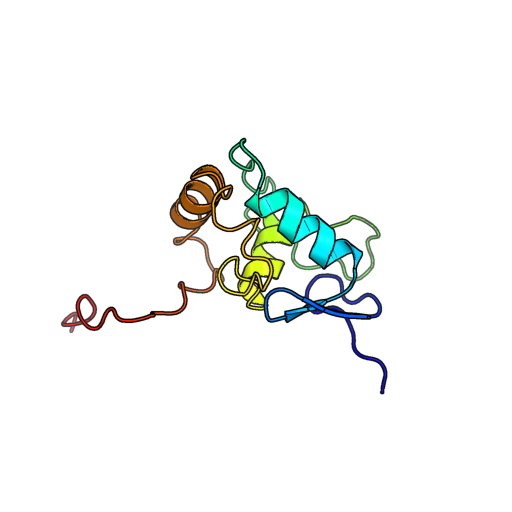 ILE A N 1
ATOM 746 C CA . ILE A 1 95 ? -8.728 11.505 6.063 1.00 81.50 95 ILE A CA 1
ATOM 747 C C . ILE A 1 95 ? -7.772 12.557 5.493 1.00 81.50 95 ILE A C 1
ATOM 749 O O . ILE A 1 95 ? -8.186 13.422 4.735 1.00 81.50 95 ILE A O 1
ATOM 753 N N . ARG A 1 96 ? -6.468 12.476 5.793 1.00 79.50 96 ARG A N 1
ATOM 754 C CA . ARG A 1 96 ? -5.465 13.451 5.301 1.00 79.50 96 ARG A CA 1
ATOM 755 C C . ARG A 1 96 ? -5.345 13.507 3.781 1.00 79.50 96 ARG A C 1
ATOM 757 O O . ARG A 1 96 ? -4.682 14.387 3.242 1.00 79.50 96 ARG A O 1
ATOM 764 N N . ASN A 1 97 ? -5.899 12.516 3.114 1.00 72.00 97 ASN A N 1
ATOM 765 C CA . ASN A 1 97 ? -5.708 12.259 1.712 1.00 72.00 97 ASN A CA 1
ATOM 766 C C . ASN A 1 97 ? -7.016 12.375 0.916 1.00 72.00 97 ASN A C 1
ATOM 768 O O . ASN A 1 97 ? -6.954 12.538 -0.297 1.00 72.00 97 ASN A O 1
ATOM 772 N N . SER A 1 98 ? -8.178 12.410 1.574 1.00 68.81 98 SER A N 1
ATOM 773 C CA . SER A 1 98 ? -9.502 12.517 0.943 1.00 68.81 98 SER A CA 1
ATOM 774 C C . SER A 1 98 ? -9.676 13.725 0.009 1.00 68.81 98 SER A C 1
ATOM 776 O O . SER A 1 98 ? -10.560 13.707 -0.838 1.00 68.81 98 SER A O 1
ATOM 778 N N . MET A 1 99 ? -8.815 14.744 0.105 1.00 62.28 99 MET A N 1
ATOM 779 C CA . MET A 1 99 ? -8.828 15.933 -0.758 1.00 62.28 99 MET A CA 1
ATOM 780 C C . MET A 1 99 ? -7.872 15.865 -1.965 1.00 62.28 99 MET A C 1
ATOM 782 O O . MET A 1 99 ? -7.773 16.844 -2.702 1.00 62.28 99 MET A O 1
ATOM 786 N N . SER A 1 100 ? -7.127 14.770 -2.194 1.00 60.09 100 SER A N 1
ATOM 787 C CA . SER A 1 100 ? -6.177 14.742 -3.328 1.00 60.09 100 SER A CA 1
ATOM 788 C C . SER A 1 100 ? -6.821 14.253 -4.633 1.00 60.09 100 SER A C 1
ATOM 790 O O . SER A 1 100 ? -7.589 13.287 -4.605 1.00 60.09 100 SER A O 1
ATOM 792 N N . PRO A 1 101 ? -6.450 14.831 -5.794 1.00 57.53 101 PRO A N 1
ATOM 793 C CA . PRO A 1 101 ? -6.991 14.432 -7.091 1.0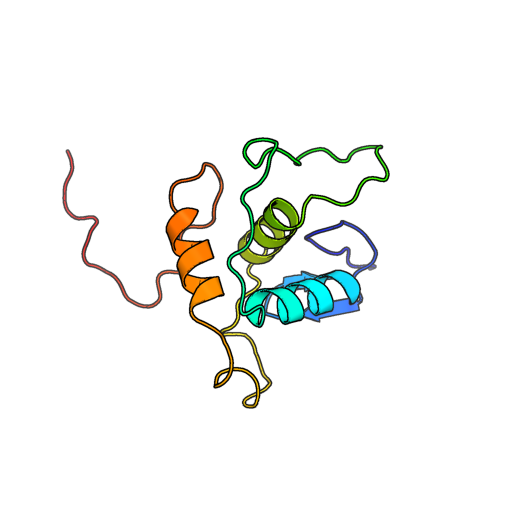0 57.53 101 PRO A CA 1
ATOM 794 C C . PRO A 1 101 ? -6.838 12.929 -7.360 1.00 57.53 101 PRO A C 1
ATOM 796 O O . PRO A 1 101 ? -5.746 12.362 -7.246 1.00 57.53 101 PRO A O 1
ATOM 799 N N . GLY A 1 102 ? -7.945 12.280 -7.724 1.00 58.09 102 GLY A N 1
ATOM 800 C CA . GLY A 1 102 ? -7.990 10.860 -8.064 1.00 58.09 102 GLY A CA 1
ATOM 801 C C . GLY A 1 102 ? -8.076 9.896 -6.877 1.00 58.09 102 GLY A C 1
ATOM 802 O O . GLY A 1 102 ? -8.002 8.692 -7.110 1.00 58.09 102 GLY A O 1
ATOM 803 N N . TRP A 1 103 ? -8.222 10.339 -5.621 1.00 58.62 103 TRP A N 1
ATOM 804 C CA . TRP A 1 103 ? -8.586 9.409 -4.539 1.00 58.62 103 TRP A CA 1
ATOM 805 C C . TRP A 1 103 ? -10.030 8.925 -4.708 1.00 58.62 103 TRP A C 1
ATOM 807 O O . TRP A 1 103 ? -10.895 9.751 -4.991 1.00 58.62 103 TRP A O 1
ATOM 817 N N . PRO A 1 104 ? -10.326 7.624 -4.524 1.00 55.75 104 PRO A N 1
ATOM 818 C CA . PRO A 1 104 ? -11.704 7.182 -4.401 1.00 55.75 104 PRO A CA 1
ATOM 819 C C . PRO A 1 104 ? -12.308 7.889 -3.192 1.00 55.75 104 PRO A C 1
ATOM 821 O O . PRO A 1 104 ? -11.786 7.777 -2.079 1.00 55.75 104 PRO A O 1
ATOM 824 N N . VAL A 1 105 ? -13.398 8.618 -3.422 1.00 54.66 105 VAL A N 1
ATOM 825 C CA . VAL A 1 105 ? -14.331 8.954 -2.349 1.00 54.66 105 VAL A CA 1
ATOM 826 C C . VAL A 1 105 ? -14.746 7.632 -1.699 1.00 54.66 105 VAL A C 1
ATOM 828 O O . VAL A 1 105 ? -14.944 6.636 -2.400 1.00 54.66 105 VAL A O 1
ATOM 831 N N . ALA A 1 106 ? -14.740 7.570 -0.366 1.00 48.75 106 ALA A N 1
ATOM 832 C CA . ALA A 1 106 ? -15.049 6.336 0.352 1.00 48.75 106 ALA A CA 1
ATOM 833 C C . ALA A 1 106 ? -16.389 5.758 -0.145 1.00 48.75 106 ALA A C 1
ATOM 835 O O . ALA A 1 106 ? -17.295 6.538 -0.448 1.00 48.75 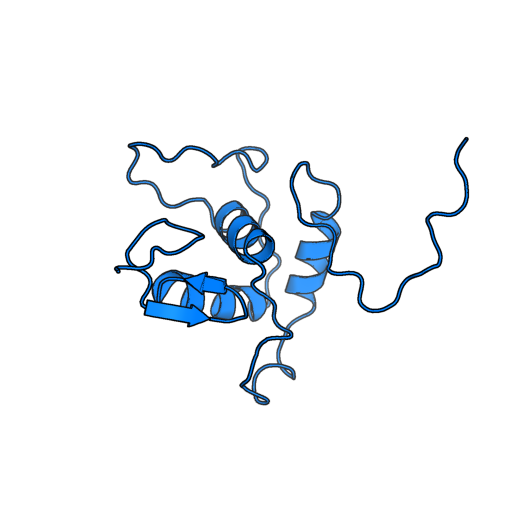106 ALA A O 1
ATOM 836 N N . PRO A 1 107 ? -16.538 4.423 -0.249 1.00 43.62 107 PRO A N 1
ATOM 837 C CA . PRO A 1 107 ? -17.829 3.837 -0.566 1.00 43.62 107 PRO A CA 1
ATOM 838 C C . PRO A 1 107 ? -18.818 4.272 0.514 1.00 43.62 107 PRO A C 1
ATOM 840 O O . PRO A 1 107 ? -18.631 4.018 1.703 1.00 43.62 107 PRO A O 1
ATOM 843 N N . MET A 1 108 ? -19.829 4.998 0.059 1.00 43.03 108 MET A N 1
ATOM 844 C CA . MET A 1 108 ? -20.880 5.618 0.842 1.00 43.03 108 MET A CA 1
ATOM 845 C C . MET A 1 108 ? -21.794 4.519 1.391 1.00 43.03 108 MET A C 1
ATOM 847 O O . MET A 1 108 ? -22.842 4.231 0.827 1.00 43.03 108 MET A O 1
ATOM 851 N N . SER A 1 109 ? -21.384 3.827 2.453 1.00 52.69 109 SER A N 1
ATOM 852 C CA . SER A 1 109 ? -22.311 2.981 3.202 1.00 52.69 109 SER A CA 1
ATOM 853 C C . SER A 1 109 ? -23.158 3.899 4.092 1.00 52.69 109 SER A C 1
ATOM 855 O O . SER A 1 109 ? -22.750 4.202 5.210 1.00 52.69 109 SER A O 1
ATOM 857 N N . ASN A 1 110 ? -24.299 4.360 3.563 1.00 44.84 110 ASN A N 1
ATOM 858 C CA . ASN A 1 110 ? -25.341 5.171 4.220 1.00 44.84 110 ASN A CA 1
ATOM 859 C C . ASN A 1 110 ? -24.949 6.609 4.628 1.00 44.84 110 ASN A C 1
ATOM 861 O O . ASN A 1 110 ? -24.759 6.888 5.810 1.00 44.84 110 ASN A O 1
ATOM 865 N N . PHE A 1 111 ? -24.896 7.552 3.676 1.00 42.50 111 PHE A N 1
ATOM 866 C CA . PHE A 1 111 ? -24.766 8.986 3.994 1.00 42.50 111 PHE A CA 1
ATOM 867 C C . PHE A 1 111 ? -25.519 9.887 2.991 1.00 42.50 111 PHE A C 1
ATOM 869 O O . PHE A 1 111 ? -24.920 10.691 2.285 1.00 42.50 111 PHE A O 1
ATOM 876 N N . ASP A 1 112 ? -26.847 9.765 2.930 1.00 45.12 112 ASP A N 1
ATOM 877 C CA . ASP A 1 112 ? -27.749 10.594 2.102 1.00 45.12 112 ASP A CA 1
ATOM 878 C C . ASP A 1 112 ? -27.933 12.053 2.601 1.00 45.12 112 ASP A C 1
ATOM 880 O O . ASP A 1 112 ? -29.031 12.592 2.528 1.00 45.12 112 ASP A O 1
ATOM 884 N N . ALA A 1 113 ? -26.917 12.741 3.142 1.00 43.62 113 ALA A N 1
ATOM 885 C CA . ALA A 1 113 ? -27.196 13.997 3.872 1.00 43.62 113 ALA A CA 1
ATOM 886 C C . ALA A 1 113 ? -26.239 15.189 3.700 1.00 43.62 113 ALA A C 1
ATOM 888 O O . ALA A 1 113 ? -26.333 16.125 4.485 1.00 43.62 113 ALA A O 1
ATOM 889 N N . CYS A 1 114 ? -25.347 15.231 2.703 1.00 43.22 114 CYS A N 1
ATOM 890 C CA . CYS A 1 114 ? -24.499 16.428 2.508 1.00 43.22 114 CYS A CA 1
ATOM 891 C C . CYS A 1 114 ? -24.280 16.854 1.048 1.00 43.22 114 CYS A C 1
ATOM 893 O O . CYS A 1 114 ? -23.336 17.586 0.754 1.00 43.22 114 CYS A O 1
ATOM 895 N N . TYR A 1 115 ? -25.151 16.430 0.132 1.00 40.91 115 TYR A N 1
ATOM 896 C CA . TYR A 1 115 ? -25.239 17.029 -1.203 1.00 40.91 115 TYR A CA 1
ATOM 897 C C . TYR A 1 115 ? -26.694 17.384 -1.520 1.00 40.91 115 TYR A C 1
ATOM 899 O O . TYR A 1 115 ? -27.267 16.942 -2.508 1.00 40.91 115 TYR A O 1
ATOM 907 N N . SER A 1 116 ? -27.300 18.168 -0.628 1.00 44.47 116 SER A N 1
ATOM 908 C CA . SER A 1 116 ? -28.339 19.103 -1.041 1.00 44.47 116 SER A CA 1
ATOM 909 C C . SER A 1 116 ? -27.668 20.459 -1.222 1.00 44.47 116 SER A C 1
ATOM 911 O O . SER A 1 116 ? -26.930 20.911 -0.348 1.00 44.47 116 SER A O 1
ATOM 913 N N . GLU A 1 117 ? -27.939 21.050 -2.380 1.00 45.34 117 GLU A N 1
ATOM 914 C CA . GLU A 1 117 ? -27.754 22.458 -2.727 1.00 45.34 117 GLU A CA 1
ATOM 915 C C . GLU A 1 117 ? -26.314 22.958 -2.877 1.00 45.34 117 GLU A C 1
ATOM 917 O O . GLU A 1 117 ? -25.632 23.334 -1.924 1.00 45.34 117 GLU A O 1
ATOM 922 N N . LYS A 1 118 ? -25.912 23.108 -4.144 1.00 45.44 118 LYS A N 1
ATOM 923 C CA . LYS A 1 118 ? -25.297 24.349 -4.631 1.00 45.44 118 LYS A CA 1
ATOM 924 C C . LYS A 1 118 ? -25.541 24.492 -6.135 1.00 45.44 118 LYS A C 1
ATOM 926 O O . LYS A 1 118 ? -24.785 23.947 -6.932 1.00 45.44 118 LYS A O 1
ATOM 931 N N . THR A 1 119 ? -26.613 25.249 -6.404 1.00 37.41 119 THR A N 1
ATOM 932 C CA . THR A 1 119 ? -27.018 25.965 -7.633 1.00 37.41 119 THR A CA 1
ATOM 933 C C . THR A 1 119 ? -27.212 25.162 -8.906 1.00 37.41 119 THR A C 1
ATOM 935 O O . THR A 1 119 ? -26.193 24.769 -9.511 1.00 37.41 119 THR A O 1
#

InterPro domains:
  IPR001628 Zinc finger, nuclear hormone receptor-type [PF00105] (4-73)
  IPR001628 Zinc finger, nuclear hormone receptor-type [PR00047] (5-21)
  IPR001628 Zinc finger, nuclear hormone receptor-type [PR00047] (21-36)
  IPR001628 Zinc finger, nuclear hormone receptor-type [PR00047] (56-64)
  IPR001628 Zinc finger, nuclear hormone receptor-type [PR00047] (64-72)
  IPR001628 Zinc finger, nuclear hormone receptor-type [PS51030] (2-79)
  IPR001628 Zinc finger, nuclear hormone receptor-type [SM00399] (2-75)
  IPR013088 Zinc finger, NHR/GATA-type [G3DSA:3.30.50.10] (1-88)
  IPR051152 Caenorhabditis elegans Orphan Nuclear Receptors [PTHR45680] (3-81)

Sequence (119 aa):
MQKYCEICKLPAHGSHFGAVTCRACAAFFRRAILAKRIRKSCKLNNNCSDFRGIKIPPCKSCRMRKCVQAGMSSNNLQIQKLENNIPQTFEIWMIRNSMSPGWPVAPMSNFDACYSEKT

Mean predicted aligned error: 10.6 Å

Organism: Caenorhabditis briggsae (NCBI:txid6238)